Protein AF-A0A3C1UBK4-F1 (afdb_monomer_lite)

Secondary structure (DSSP, 8-state):
-HHHHHHHHHHHHHHHHHHHHHHHHHHHHHHHTT--EEEEEESEEEEEEEEEEETTTTEEEEEEETTEEEEE----------------GGGSEEEEEEETT--EEEE-

Sequence (108 aa):
MSTFWLKAFELILSLSLLVFIHEFGHYMWARIFGVKVEKFYLFFNPWVTLMAWLPKTKKVSVLRTSKGAVYESEGVETEKESSSKKATWRDTEYGLGWLPLGGYCAIA

Radius of gyration: 16.33 Å; chains: 1; bounding box: 41×23×50 Å

pLDDT: mean 82.41, std 11.77, range [45.66, 94.69]

Foldseek 3Di:
DVVVVVVVVVVLVVLQVVQVVVLVVVVVVCQVVQWAWQEWEQFDAPFWWQWKAQLQQRWIFGTQGPVGTPDIPDTRPDPPPDDDDGHDPNNYMYTYHPHSNHIDTHID

Structure (mmCIF, N/CA/C/O backbone):
data_AF-A0A3C1UBK4-F1
#
_entry.id   AF-A0A3C1UBK4-F1
#
loop_
_atom_site.group_PDB
_atom_site.id
_atom_site.type_symbol
_atom_site.label_atom_id
_atom_site.label_alt_id
_atom_site.label_comp_id
_atom_site.label_asym_id
_atom_site.label_entity_id
_atom_site.label_seq_id
_atom_site.pdbx_PDB_ins_code
_atom_site.Cartn_x
_atom_site.Cartn_y
_atom_site.Cartn_z
_atom_site.occupancy
_atom_site.B_iso_or_equiv
_atom_site.auth_seq_id
_atom_site.auth_comp_id
_atom_site.auth_asym_id
_atom_site.auth_atom_id
_atom_site.pdbx_PDB_model_num
ATOM 1 N N . MET A 1 1 ? 22.057 7.491 -23.163 1.00 61.16 1 MET A N 1
ATOM 2 C CA . MET A 1 1 ? 22.230 6.837 -21.843 1.00 61.16 1 MET A CA 1
ATOM 3 C C . MET A 1 1 ? 21.482 7.544 -20.711 1.00 61.16 1 MET A C 1
ATOM 5 O O . MET A 1 1 ? 20.969 6.858 -19.840 1.00 61.16 1 MET A O 1
ATOM 9 N N . SER A 1 2 ? 21.354 8.878 -20.718 1.00 71.75 2 SER A N 1
ATOM 10 C CA . SER A 1 2 ? 20.594 9.642 -19.705 1.00 71.75 2 SER A CA 1
ATOM 11 C C . SER A 1 2 ? 19.086 9.343 -19.680 1.00 71.75 2 SER A C 1
ATOM 13 O O . SER A 1 2 ? 18.472 9.343 -18.619 1.00 71.75 2 SER A O 1
ATOM 15 N N . THR A 1 3 ? 18.485 9.032 -20.830 1.00 87.88 3 THR A N 1
ATOM 16 C CA . THR A 1 3 ? 17.043 8.752 -20.942 1.00 87.88 3 THR A CA 1
ATOM 17 C C . THR A 1 3 ? 16.620 7.434 -20.299 1.00 87.88 3 THR A C 1
ATOM 19 O O . THR A 1 3 ? 15.503 7.344 -19.807 1.00 87.88 3 THR A O 1
ATOM 22 N N . PHE A 1 4 ? 17.496 6.426 -20.254 1.00 91.69 4 PHE A N 1
ATOM 23 C CA . PHE A 1 4 ? 17.170 5.112 -19.691 1.00 91.69 4 PHE A CA 1
ATOM 24 C C . PHE A 1 4 ? 16.848 5.195 -18.193 1.00 91.69 4 PHE A C 1
ATOM 26 O O . PHE A 1 4 ? 15.811 4.704 -17.758 1.00 91.69 4 PHE A O 1
ATOM 33 N N . TRP A 1 5 ? 17.690 5.884 -17.420 1.00 90.25 5 TRP A N 1
ATOM 34 C CA . TRP A 1 5 ? 17.491 6.061 -15.979 1.00 90.25 5 TRP A CA 1
ATOM 35 C C . TRP A 1 5 ? 16.240 6.876 -15.654 1.00 90.25 5 TRP A C 1
ATOM 37 O O . TRP A 1 5 ? 15.496 6.524 -14.744 1.00 90.25 5 TRP A O 1
ATOM 47 N N . LEU A 1 6 ? 15.968 7.919 -16.441 1.00 92.38 6 LEU A N 1
ATOM 48 C CA . LEU A 1 6 ? 14.752 8.717 -16.292 1.00 92.38 6 LEU A CA 1
ATOM 49 C C . LEU A 1 6 ? 13.497 7.893 -16.596 1.00 92.38 6 LEU A C 1
ATOM 51 O O . LEU A 1 6 ? 12.537 7.947 -15.836 1.00 92.38 6 LEU A O 1
ATOM 55 N N . LYS A 1 7 ? 13.520 7.080 -17.659 1.00 93.38 7 LYS A N 1
ATOM 56 C CA . LYS A 1 7 ? 12.404 6.197 -18.031 1.00 93.38 7 LYS A CA 1
ATOM 57 C C . LYS A 1 7 ? 12.178 5.084 -17.007 1.00 93.38 7 LYS A C 1
ATOM 59 O O . LYS A 1 7 ? 11.035 4.769 -16.695 1.00 93.38 7 LYS A O 1
ATOM 64 N N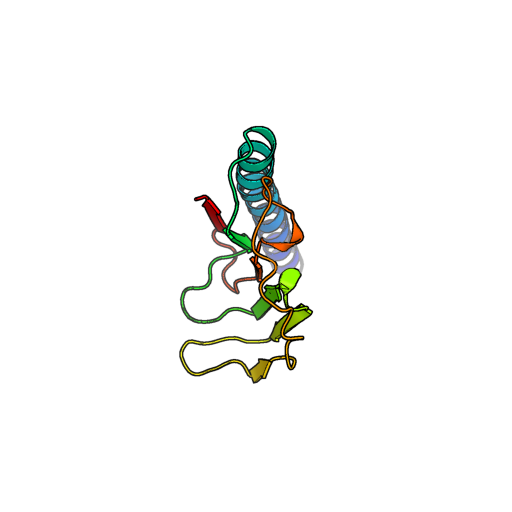 . ALA A 1 8 ? 13.248 4.526 -16.443 1.00 92.31 8 ALA A N 1
ATOM 65 C CA . ALA A 1 8 ? 13.153 3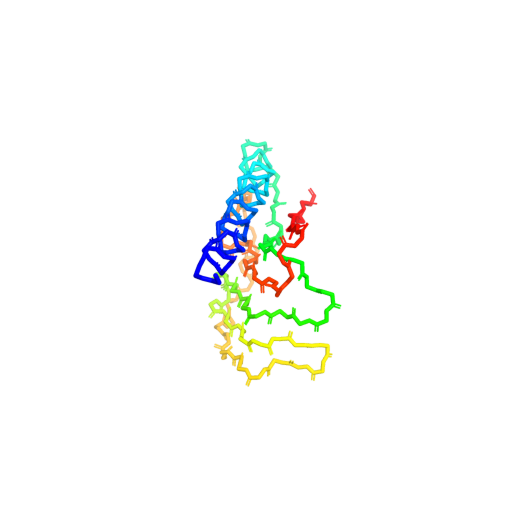.551 -15.360 1.00 92.31 8 ALA A CA 1
ATOM 66 C C . ALA A 1 8 ? 12.543 4.170 -14.091 1.00 92.31 8 ALA A C 1
ATOM 68 O O . ALA A 1 8 ? 11.676 3.566 -13.463 1.00 92.31 8 ALA A O 1
ATOM 69 N N . PHE A 1 9 ? 12.946 5.392 -13.737 1.00 91.94 9 PHE A N 1
ATOM 70 C CA . PHE A 1 9 ? 12.371 6.106 -12.599 1.00 91.94 9 PHE A CA 1
ATOM 71 C C . PHE A 1 9 ? 10.895 6.461 -12.825 1.00 91.94 9 PHE A C 1
ATOM 73 O O . PHE A 1 9 ? 10.076 6.261 -11.935 1.00 91.94 9 PHE A O 1
ATOM 80 N N . GLU A 1 10 ? 10.538 6.917 -14.029 1.00 93.50 10 GLU A N 1
ATOM 81 C CA . GLU A 1 10 ? 9.154 7.185 -14.448 1.00 93.50 10 GLU A CA 1
ATOM 82 C C . GLU A 1 10 ? 8.274 5.927 -14.337 1.00 93.50 10 GLU A C 1
ATOM 84 O O . GLU A 1 10 ? 7.148 5.992 -13.838 1.00 93.50 10 GLU A O 1
ATOM 89 N N . LEU A 1 11 ? 8.805 4.761 -14.720 1.00 92.62 11 LEU A N 1
ATOM 90 C CA . LEU A 1 11 ? 8.126 3.476 -14.553 1.00 92.62 11 LEU A CA 1
ATOM 91 C C . LEU A 1 11 ? 7.900 3.142 -13.071 1.00 92.62 11 LEU A C 1
ATOM 93 O O . LEU A 1 11 ? 6.785 2.812 -12.683 1.00 92.62 11 LEU A O 1
ATOM 97 N N . ILE A 1 12 ? 8.933 3.251 -12.231 1.00 91.88 12 ILE A N 1
ATOM 98 C CA . ILE A 1 12 ? 8.822 2.957 -10.792 1.00 91.88 12 ILE A CA 1
ATOM 99 C C . ILE A 1 12 ? 7.839 3.920 -10.116 1.00 91.88 12 ILE A C 1
ATOM 101 O O . ILE A 1 12 ? 7.042 3.501 -9.279 1.00 91.88 12 ILE A O 1
ATOM 105 N N . LEU A 1 13 ? 7.862 5.200 -10.492 1.00 92.19 13 LEU A N 1
ATOM 106 C CA . LEU A 1 13 ? 6.983 6.226 -9.938 1.00 92.19 13 LEU A CA 1
ATOM 107 C C . LEU A 1 13 ? 5.525 6.005 -10.359 1.00 92.19 13 LEU A C 1
ATOM 109 O O . LEU A 1 13 ? 4.637 6.028 -9.507 1.00 92.19 13 LEU A O 1
ATOM 113 N N . SER A 1 14 ? 5.271 5.746 -11.644 1.00 94.31 14 SER A N 1
ATOM 114 C CA . SER A 1 14 ? 3.915 5.458 -12.135 1.00 94.31 14 SER A CA 1
ATOM 115 C C . SER A 1 14 ? 3.352 4.164 -11.544 1.00 94.31 14 SER A C 1
ATOM 117 O O . SER A 1 14 ? 2.193 4.138 -11.132 1.00 94.31 14 SER A O 1
ATOM 119 N N . LEU A 1 15 ? 4.177 3.122 -11.407 1.00 92.50 15 LEU A N 1
ATOM 120 C CA . LEU A 1 15 ? 3.791 1.869 -10.760 1.00 92.50 15 LEU A CA 1
ATOM 121 C C . LEU A 1 15 ? 3.509 2.061 -9.262 1.00 92.50 15 LEU A C 1
ATOM 123 O O . LEU A 1 15 ? 2.495 1.576 -8.767 1.00 92.50 15 LEU A O 1
ATOM 127 N N . SER A 1 16 ? 4.355 2.819 -8.555 1.00 90.75 16 SER A N 1
ATOM 128 C CA . SER A 1 16 ? 4.152 3.194 -7.148 1.00 90.75 16 SER A CA 1
ATOM 129 C C . SER A 1 16 ? 2.799 3.870 -6.934 1.00 90.75 16 SER A C 1
ATOM 131 O O . SER A 1 16 ? 2.034 3.476 -6.054 1.00 90.75 16 SER A O 1
ATOM 133 N N . LEU A 1 17 ? 2.468 4.844 -7.787 1.00 92.75 17 LEU A N 1
ATOM 134 C CA . LEU A 1 17 ? 1.209 5.573 -7.703 1.00 92.75 17 LEU A CA 1
ATOM 135 C C . LEU A 1 17 ? 0.000 4.681 -8.026 1.00 92.75 17 LEU A C 1
ATOM 137 O O . LEU A 1 17 ? -1.013 4.756 -7.333 1.00 92.75 17 LEU A O 1
ATOM 141 N N . LEU A 1 18 ? 0.109 3.819 -9.041 1.00 93.25 18 LEU A N 1
ATOM 142 C CA . LEU A 1 18 ? -0.944 2.873 -9.415 1.00 93.25 18 LEU A CA 1
ATOM 143 C C . LEU A 1 18 ? -1.272 1.917 -8.262 1.00 93.25 18 LEU A C 1
ATOM 145 O O . LEU A 1 18 ? -2.438 1.766 -7.902 1.00 93.25 18 LEU A O 1
ATOM 149 N N . VAL A 1 19 ? -0.244 1.303 -7.666 1.00 92.62 19 VAL A N 1
ATOM 150 C CA . VAL A 1 19 ? -0.400 0.387 -6.527 1.00 92.62 19 VAL A CA 1
ATOM 151 C C . VAL A 1 19 ? -0.952 1.135 -5.317 1.00 92.62 19 VAL A C 1
ATOM 153 O O . VAL A 1 19 ? -1.885 0.654 -4.682 1.00 92.62 19 VAL A O 1
ATOM 156 N N . PHE A 1 20 ? -0.447 2.339 -5.029 1.00 92.00 20 PHE A N 1
ATOM 157 C CA . PHE A 1 20 ? -0.960 3.160 -3.934 1.00 92.00 20 PHE A CA 1
ATOM 158 C C . PHE A 1 20 ? -2.461 3.426 -4.077 1.00 92.00 20 PHE A C 1
ATOM 160 O O . PHE A 1 20 ? -3.207 3.198 -3.130 1.00 92.00 20 PHE A O 1
ATOM 167 N N . ILE A 1 21 ? -2.920 3.852 -5.257 1.00 94.69 21 ILE A N 1
ATOM 168 C CA . ILE A 1 21 ? -4.343 4.112 -5.513 1.00 94.69 21 ILE A CA 1
ATOM 169 C C . ILE A 1 21 ? -5.166 2.817 -5.452 1.00 94.69 21 ILE A C 1
ATOM 171 O O . ILE A 1 21 ? -6.272 2.835 -4.915 1.00 94.69 21 ILE A O 1
ATOM 175 N N . HIS A 1 22 ? -4.643 1.699 -5.961 1.00 92.69 22 HIS A N 1
ATOM 176 C CA . HIS A 1 22 ? -5.312 0.396 -5.912 1.00 92.69 22 HIS A CA 1
ATOM 177 C C . HIS A 1 22 ? -5.575 -0.056 -4.469 1.00 92.69 22 HIS A C 1
ATOM 179 O O . HIS A 1 22 ? -6.720 -0.312 -4.092 1.00 92.69 22 HIS A O 1
ATOM 185 N N . GLU A 1 23 ? -4.528 -0.090 -3.642 1.00 92.38 23 GLU A N 1
ATOM 186 C CA . GLU A 1 23 ? -4.630 -0.512 -2.243 1.00 92.38 23 GLU A CA 1
ATOM 187 C C . GLU A 1 23 ? -5.420 0.497 -1.409 1.00 92.38 23 GLU A C 1
ATOM 189 O O . GLU A 1 23 ? -6.241 0.121 -0.568 1.00 92.38 23 GLU A O 1
ATOM 194 N N . PHE A 1 24 ? -5.220 1.796 -1.659 1.00 92.62 24 PHE A N 1
ATOM 195 C CA . PHE A 1 24 ? -5.996 2.848 -1.011 1.00 92.62 24 PHE A CA 1
ATOM 196 C C . PHE A 1 24 ? -7.485 2.737 -1.349 1.00 92.62 24 PHE A C 1
ATOM 198 O O . PHE A 1 24 ? -8.321 2.991 -0.486 1.00 92.62 24 PHE A O 1
ATOM 205 N N . GLY A 1 25 ? -7.827 2.295 -2.562 1.00 93.19 25 GLY A N 1
ATOM 206 C CA . GLY A 1 25 ? -9.192 1.961 -2.951 1.00 93.19 25 GLY A CA 1
ATOM 207 C C . GLY A 1 25 ? -9.795 0.894 -2.039 1.00 93.19 25 GLY A C 1
ATOM 208 O O . GLY A 1 25 ? -10.833 1.142 -1.426 1.00 93.19 25 GLY A O 1
ATOM 209 N N . HIS A 1 26 ? -9.123 -0.251 -1.877 1.00 91.94 26 HIS A N 1
ATOM 210 C CA . HIS A 1 26 ? -9.567 -1.318 -0.965 1.00 91.94 26 HIS A CA 1
ATOM 211 C C . HIS A 1 26 ? -9.714 -0.820 0.472 1.00 91.94 26 HIS A C 1
ATOM 213 O O . HIS A 1 26 ? -10.732 -1.071 1.117 1.00 91.94 26 HIS A O 1
ATOM 219 N N . TYR A 1 27 ? -8.726 -0.060 0.954 1.00 91.75 27 TYR A N 1
ATOM 220 C CA . TYR A 1 27 ? -8.746 0.533 2.289 1.00 91.75 27 TYR A CA 1
ATOM 221 C C . TYR A 1 27 ? -9.944 1.467 2.484 1.00 91.75 27 TYR A C 1
ATOM 223 O O . TYR A 1 27 ? -10.678 1.336 3.464 1.00 91.75 27 TYR A O 1
ATOM 231 N N . MET A 1 28 ? -10.160 2.396 1.551 1.00 92.12 28 MET A N 1
ATOM 232 C CA . MET A 1 28 ? -11.231 3.386 1.607 1.00 92.12 28 MET A CA 1
ATOM 233 C C . MET A 1 28 ? -12.606 2.717 1.558 1.00 92.12 28 MET A C 1
ATOM 235 O O . MET A 1 28 ? -13.461 3.035 2.384 1.00 92.12 28 MET A O 1
ATOM 239 N N . TRP A 1 29 ? -12.809 1.758 0.653 1.00 93.38 29 TRP A N 1
ATOM 240 C CA . TRP A 1 29 ? -14.072 1.028 0.556 1.00 93.38 29 TRP A CA 1
ATOM 241 C C . TRP A 1 29 ? -14.350 0.203 1.812 1.00 93.38 29 TRP A C 1
ATOM 243 O O . TRP A 1 29 ? -15.419 0.361 2.399 1.00 93.38 29 TRP A O 1
ATOM 253 N N . ALA A 1 30 ? -13.387 -0.588 2.297 1.00 90.25 30 ALA A N 1
ATOM 254 C CA . ALA A 1 30 ? -13.534 -1.339 3.546 1.00 90.25 30 ALA A CA 1
ATOM 255 C C . ALA A 1 30 ? -13.940 -0.418 4.710 1.00 90.25 30 ALA A C 1
ATOM 257 O O . ALA A 1 30 ? -14.854 -0.727 5.477 1.00 90.25 30 ALA A O 1
ATOM 258 N N . ARG A 1 31 ? -13.331 0.772 4.779 1.00 85.75 31 ARG A N 1
ATOM 259 C CA . ARG A 1 31 ? -13.630 1.793 5.786 1.00 85.75 31 ARG A CA 1
ATOM 260 C C . ARG A 1 31 ? -15.059 2.318 5.711 1.00 85.75 31 ARG A C 1
ATOM 262 O O . ARG A 1 31 ? -15.706 2.457 6.749 1.00 85.75 31 ARG A O 1
ATOM 269 N N . ILE A 1 32 ? -15.530 2.628 4.503 1.00 89.19 32 ILE A N 1
ATOM 270 C CA . ILE A 1 32 ? -16.881 3.148 4.255 1.00 89.19 32 ILE A CA 1
ATOM 271 C C . ILE A 1 32 ? -17.929 2.115 4.684 1.00 89.19 32 ILE A C 1
ATOM 273 O O . ILE A 1 32 ? -18.927 2.478 5.300 1.00 89.19 32 ILE A O 1
ATOM 277 N N . PHE A 1 33 ? -17.665 0.828 4.448 1.00 88.75 33 PHE A N 1
ATOM 278 C CA . PHE A 1 33 ? -18.540 -0.270 4.867 1.00 88.75 33 PHE A CA 1
ATOM 279 C C . PHE A 1 33 ? -18.365 -0.688 6.338 1.00 88.75 33 PHE A C 1
ATOM 281 O O . PHE A 1 33 ? -19.016 -1.623 6.797 1.00 88.75 33 PHE A O 1
ATOM 288 N N . GLY A 1 34 ? -17.516 0.004 7.108 1.00 83.94 34 GLY A N 1
ATOM 289 C CA . GLY A 1 34 ? -17.293 -0.286 8.527 1.00 83.94 34 GLY A CA 1
ATOM 290 C C . GLY A 1 34 ? -16.468 -1.548 8.796 1.00 83.94 34 GLY A C 1
ATOM 291 O O . GLY A 1 34 ? -16.410 -2.001 9.942 1.00 83.94 34 GLY A O 1
ATOM 292 N N . VAL A 1 35 ? -15.815 -2.094 7.770 1.00 88.19 35 VAL A N 1
ATOM 293 C CA . VAL A 1 35 ? -14.925 -3.251 7.866 1.00 88.19 35 VAL A CA 1
ATOM 294 C C . VAL A 1 35 ? -13.554 -2.807 8.381 1.00 88.19 35 VAL A C 1
ATOM 296 O O . VAL A 1 35 ? -13.058 -1.717 8.074 1.00 88.19 35 VAL A O 1
ATOM 299 N N . LYS A 1 36 ? -12.942 -3.635 9.230 1.00 85.31 36 LYS A N 1
ATOM 300 C CA . LYS A 1 36 ? -11.616 -3.369 9.797 1.00 85.31 36 LYS A CA 1
ATOM 301 C C . LYS A 1 36 ? -10.538 -3.751 8.788 1.00 85.31 36 LYS A C 1
ATOM 303 O O . LYS A 1 36 ? -10.551 -4.854 8.256 1.00 85.31 36 LYS A O 1
ATOM 308 N N . VAL A 1 37 ? -9.584 -2.845 8.581 1.00 88.31 37 VAL A N 1
ATOM 309 C CA . VAL A 1 37 ? -8.343 -3.143 7.861 1.00 88.31 37 VAL A CA 1
ATOM 310 C C . VAL A 1 37 ? -7.247 -3.359 8.889 1.00 88.31 37 VAL A C 1
ATOM 312 O O . VAL A 1 37 ? -6.908 -2.434 9.632 1.00 88.31 37 VAL A O 1
ATOM 315 N N . GLU A 1 38 ? -6.717 -4.573 8.938 1.00 87.94 38 GLU A N 1
ATOM 316 C CA . GLU A 1 38 ? -5.673 -4.952 9.887 1.00 87.94 38 GLU A CA 1
ATOM 317 C C . GLU A 1 38 ? -4.300 -4.485 9.412 1.00 87.94 38 GLU A C 1
ATOM 319 O O . GLU A 1 38 ? -3.517 -3.957 10.199 1.00 87.94 38 GLU A O 1
ATOM 324 N N . LYS A 1 39 ? -4.015 -4.643 8.116 1.00 89.31 39 LYS A N 1
ATOM 325 C CA . LYS A 1 39 ? -2.705 -4.341 7.531 1.00 89.31 39 LYS A CA 1
ATOM 326 C C . LYS A 1 39 ? -2.864 -3.635 6.199 1.00 89.31 39 LYS A C 1
ATOM 328 O O . LYS A 1 39 ? -3.649 -4.063 5.360 1.00 89.31 39 LYS A O 1
ATOM 333 N N . PHE A 1 40 ? -2.083 -2.588 6.002 1.00 91.94 40 PHE A N 1
ATOM 334 C CA . PHE A 1 40 ? -1.976 -1.829 4.770 1.00 91.94 40 PHE A CA 1
ATOM 335 C C . PHE A 1 40 ? -0.504 -1.770 4.373 1.00 91.94 40 PHE A C 1
ATOM 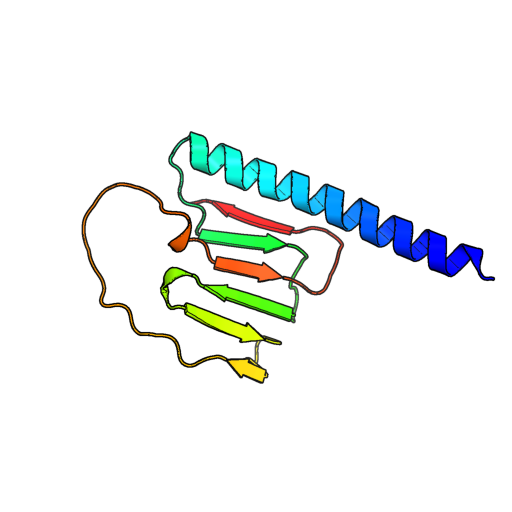337 O O . PHE A 1 40 ? 0.269 -0.999 4.941 1.00 91.94 40 PHE A O 1
ATOM 344 N N . TYR A 1 41 ? -0.102 -2.603 3.419 1.00 91.44 41 TYR A N 1
ATOM 345 C CA . TYR A 1 41 ? 1.269 -2.646 2.928 1.00 91.44 41 TYR A CA 1
ATOM 346 C C . TYR A 1 41 ? 1.342 -2.110 1.509 1.00 91.44 41 TYR A C 1
ATOM 348 O O . TYR A 1 41 ? 0.753 -2.661 0.578 1.00 91.44 41 TYR A O 1
ATOM 356 N N . LEU A 1 42 ? 2.123 -1.048 1.349 1.00 89.31 42 LEU A N 1
ATOM 357 C CA . LEU A 1 42 ? 2.562 -0.581 0.048 1.00 89.31 42 LEU A CA 1
ATOM 358 C C . LEU A 1 42 ? 3.798 -1.395 -0.339 1.00 89.31 42 LEU A C 1
ATOM 360 O O . LEU A 1 42 ? 4.730 -1.470 0.455 1.00 89.31 42 LEU A O 1
ATOM 364 N N . PHE A 1 43 ? 3.834 -1.979 -1.536 1.00 90.06 43 PHE A N 1
ATOM 365 C CA . PHE A 1 43 ? 4.922 -2.862 -1.983 1.00 90.06 43 PHE A CA 1
ATOM 366 C C . PHE A 1 43 ? 4.959 -4.242 -1.309 1.00 90.06 43 PHE A C 1
ATOM 368 O O . PHE A 1 43 ? 4.610 -4.422 -0.142 1.00 90.06 43 PHE A O 1
ATOM 375 N N . PHE A 1 44 ? 5.405 -5.248 -2.061 1.00 86.56 44 PHE A N 1
ATOM 376 C CA . PHE A 1 44 ? 5.405 -6.639 -1.620 1.00 86.56 44 PHE A CA 1
ATOM 377 C C . PHE A 1 44 ? 6.605 -6.932 -0.704 1.00 86.56 44 PHE A C 1
ATOM 379 O O . PHE A 1 44 ? 7.713 -6.419 -0.912 1.00 86.56 44 PHE A O 1
ATOM 386 N N . ASN A 1 45 ? 6.399 -7.771 0.319 1.00 84.75 45 ASN A N 1
ATOM 387 C CA . ASN A 1 45 ? 7.406 -8.100 1.336 1.00 84.75 45 ASN A CA 1
ATOM 388 C C . ASN A 1 45 ? 7.709 -9.620 1.411 1.00 84.75 45 ASN A C 1
ATOM 390 O O . ASN A 1 45 ? 7.441 -10.269 2.415 1.00 84.75 45 ASN A O 1
ATOM 394 N N . PRO A 1 46 ? 8.321 -10.236 0.385 1.00 79.75 46 PRO A N 1
ATOM 395 C CA . PRO A 1 46 ? 8.545 -11.685 0.384 1.00 79.75 46 PRO A CA 1
ATOM 396 C C . PRO A 1 46 ? 9.546 -12.149 1.464 1.00 79.75 46 PRO A C 1
ATOM 398 O O . PRO A 1 46 ? 9.425 -13.255 1.978 1.00 79.75 46 PRO A O 1
ATOM 401 N N . TRP A 1 47 ? 10.510 -11.295 1.839 1.00 74.50 47 TRP A N 1
ATOM 402 C CA . TRP A 1 47 ? 11.532 -11.593 2.863 1.00 74.50 47 TRP A CA 1
ATOM 403 C C . TRP A 1 47 ? 11.909 -10.409 3.760 1.00 74.50 47 TRP A C 1
ATOM 405 O O . TRP A 1 47 ? 12.394 -10.607 4.880 1.00 74.50 47 TRP A O 1
ATOM 415 N N . VAL A 1 48 ? 11.738 -9.184 3.261 1.00 83.50 48 VAL A N 1
ATOM 416 C CA . VAL A 1 48 ? 12.199 -7.957 3.914 1.00 83.50 48 VAL A CA 1
ATOM 417 C C . VAL A 1 48 ? 11.084 -6.923 3.869 1.00 83.50 48 VAL A C 1
ATOM 419 O O . VAL A 1 48 ? 10.443 -6.736 2.838 1.00 83.50 48 VAL A O 1
ATOM 422 N N . THR A 1 49 ? 10.871 -6.239 4.981 1.00 82.44 49 THR A N 1
ATOM 423 C CA . THR A 1 49 ? 9.989 -5.082 5.099 1.00 82.44 49 THR A CA 1
ATOM 424 C C . THR A 1 49 ? 10.866 -3.886 5.424 1.00 82.44 49 THR A C 1
ATOM 426 O O . THR A 1 49 ? 11.595 -3.908 6.416 1.00 82.44 49 THR A O 1
ATOM 429 N N . LEU A 1 50 ? 10.827 -2.851 4.589 1.00 84.25 50 LEU A N 1
ATOM 430 C CA . LEU A 1 50 ? 11.678 -1.674 4.756 1.00 84.25 50 LEU A CA 1
ATOM 431 C C . LEU A 1 50 ? 11.257 -0.864 5.977 1.00 84.25 50 LEU A C 1
ATOM 433 O O . LEU A 1 50 ? 12.094 -0.471 6.786 1.00 84.25 50 LEU A O 1
ATOM 437 N N . MET A 1 51 ? 9.954 -0.655 6.125 1.00 86.00 51 MET A N 1
ATOM 438 C CA . MET A 1 51 ? 9.384 0.127 7.209 1.00 86.00 51 MET A CA 1
ATOM 439 C C . MET A 1 51 ? 8.030 -0.464 7.578 1.00 86.00 51 MET A C 1
ATOM 441 O O . MET A 1 51 ? 7.244 -0.783 6.695 1.00 86.00 51 MET A O 1
ATOM 445 N N . ALA A 1 52 ? 7.747 -0.620 8.863 1.00 85.94 52 ALA A N 1
ATOM 446 C CA . ALA A 1 52 ? 6.395 -0.865 9.343 1.00 85.94 52 ALA A CA 1
ATOM 447 C C . ALA A 1 52 ? 6.115 0.040 10.536 1.00 85.94 52 ALA A C 1
ATOM 449 O O . ALA A 1 52 ? 6.984 0.277 11.379 1.00 85.94 52 ALA A O 1
ATOM 450 N N . TRP A 1 53 ? 4.905 0.571 10.570 1.00 86.12 53 TRP A N 1
ATOM 451 C CA . TRP A 1 53 ? 4.444 1.546 11.529 1.00 86.12 53 TRP A CA 1
ATOM 452 C C . TRP A 1 53 ? 3.091 1.109 12.077 1.00 86.12 53 TRP A C 1
ATOM 454 O O . TRP A 1 53 ? 2.114 0.981 11.338 1.00 86.12 53 TRP A O 1
ATOM 464 N N . LEU A 1 54 ? 3.044 0.891 13.391 1.00 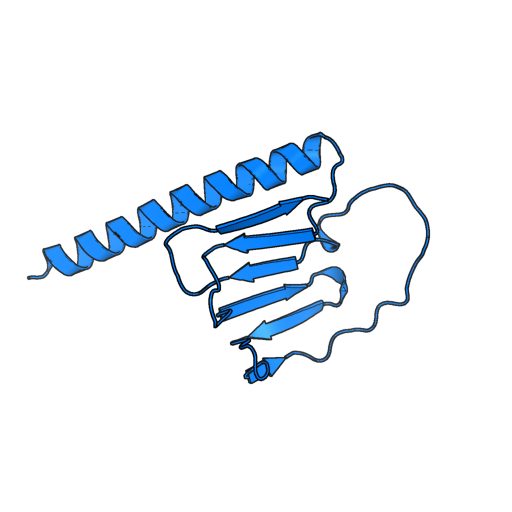84.00 54 LEU A N 1
ATOM 465 C CA . LEU A 1 54 ? 1.814 0.601 14.114 1.00 84.00 54 LEU A CA 1
ATOM 466 C C . LEU A 1 54 ? 1.402 1.848 14.911 1.00 84.00 54 LEU A C 1
ATOM 468 O O . LEU A 1 54 ? 2.012 2.146 15.944 1.00 84.00 54 LEU A O 1
ATOM 472 N N . PRO A 1 55 ? 0.338 2.557 14.493 1.00 80.75 55 PRO A N 1
ATOM 473 C CA . PRO A 1 55 ? -0.143 3.740 15.197 1.00 80.75 55 PRO A CA 1
ATOM 474 C C . PRO A 1 55 ? -0.604 3.438 16.626 1.00 80.75 55 PRO A C 1
ATOM 476 O O . PRO A 1 55 ? -0.451 4.278 17.513 1.00 80.75 55 PRO A O 1
ATOM 479 N N . LYS A 1 56 ? -1.177 2.248 16.851 1.00 77.69 56 LYS A N 1
ATOM 480 C CA . LYS A 1 56 ? -1.752 1.837 18.138 1.00 77.69 56 LYS A CA 1
ATOM 481 C C . LYS A 1 56 ? -0.725 1.766 19.262 1.00 77.69 56 LYS A C 1
ATOM 483 O O . LYS A 1 56 ? -0.976 2.274 20.343 1.00 77.69 56 LYS A O 1
ATOM 488 N N . THR A 1 57 ? 0.425 1.159 18.994 1.00 77.56 57 THR A N 1
ATOM 489 C CA . THR A 1 57 ? 1.505 0.955 19.973 1.00 77.56 57 THR A CA 1
ATOM 490 C C . THR A 1 57 ? 2.634 1.974 19.813 1.00 77.56 57 THR A C 1
ATOM 492 O O . THR A 1 57 ? 3.658 1.873 20.485 1.00 77.56 57 THR A O 1
ATOM 495 N N . LYS A 1 58 ? 2.481 2.935 18.884 1.00 80.56 58 LYS A N 1
ATOM 496 C CA . LYS A 1 58 ? 3.543 3.840 18.403 1.00 80.56 58 LYS A CA 1
ATOM 497 C C . LYS A 1 58 ? 4.841 3.107 18.042 1.00 80.56 58 LYS A C 1
ATOM 499 O O . LYS A 1 58 ? 5.926 3.680 18.097 1.00 80.56 58 LYS A O 1
ATOM 504 N N . LYS A 1 59 ? 4.727 1.833 17.673 1.00 83.81 59 LYS A N 1
ATOM 505 C CA . LYS A 1 59 ? 5.859 0.972 17.369 1.00 83.81 59 LYS A CA 1
ATOM 506 C C . LYS A 1 59 ? 6.278 1.203 15.926 1.00 83.81 59 LYS A C 1
ATOM 508 O O . LYS A 1 59 ? 5.454 1.133 15.013 1.00 83.81 59 LYS A O 1
ATOM 513 N N . VAL A 1 60 ? 7.562 1.469 15.728 1.00 84.00 60 VAL A N 1
ATOM 514 C CA . VAL A 1 60 ? 8.159 1.655 14.404 1.00 84.00 60 VAL A CA 1
ATOM 515 C C . VAL A 1 60 ? 9.240 0.608 14.235 1.00 84.00 60 VAL A C 1
ATOM 517 O O . VAL A 1 60 ? 10.147 0.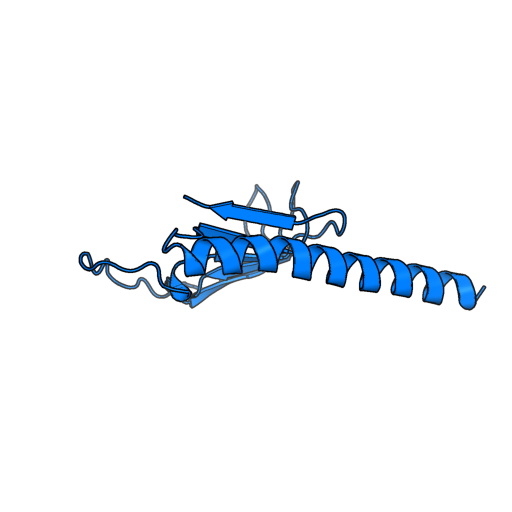530 15.059 1.00 84.00 60 VAL A O 1
ATOM 520 N N . SER A 1 61 ? 9.145 -0.193 13.181 1.00 83.31 61 SER A N 1
ATOM 521 C CA . SER A 1 61 ? 10.191 -1.139 12.804 1.00 83.31 61 SER A CA 1
ATOM 522 C C . SER A 1 61 ? 10.786 -0.738 11.464 1.00 83.31 61 SER A C 1
ATOM 524 O O . SER A 1 61 ? 10.052 -0.524 10.498 1.00 83.31 61 SER A O 1
ATOM 526 N N . VAL A 1 62 ? 12.109 -0.654 11.403 1.00 83.62 62 VAL A N 1
ATOM 527 C CA . VAL A 1 62 ? 12.874 -0.389 10.188 1.00 83.62 62 VAL A CA 1
ATOM 528 C C . VAL A 1 62 ? 13.702 -1.629 9.874 1.00 83.62 62 VAL A C 1
ATOM 530 O O . VAL A 1 62 ? 14.343 -2.210 10.751 1.00 83.62 62 VAL A O 1
ATOM 533 N N . LEU A 1 63 ? 13.664 -2.036 8.607 1.00 83.88 63 LEU A N 1
ATOM 534 C CA . LEU A 1 63 ? 14.337 -3.215 8.071 1.00 83.88 63 LEU A CA 1
ATOM 535 C C . LEU A 1 63 ? 14.018 -4.499 8.858 1.00 83.88 63 LEU A C 1
ATOM 537 O O . LEU A 1 63 ? 14.867 -5.097 9.519 1.00 83.88 63 LEU A O 1
ATOM 541 N N . ARG A 1 64 ? 12.754 -4.922 8.786 1.00 82.12 64 ARG A N 1
ATOM 542 C CA . ARG A 1 64 ? 12.238 -6.141 9.415 1.00 82.12 64 ARG A CA 1
ATOM 543 C C . ARG A 1 64 ? 12.384 -7.328 8.466 1.00 82.12 64 ARG A C 1
ATOM 545 O O . ARG A 1 64 ? 11.850 -7.317 7.362 1.00 82.12 64 ARG A O 1
ATOM 552 N N . THR A 1 65 ? 13.094 -8.363 8.898 1.00 82.12 65 THR A N 1
ATOM 553 C CA . THR A 1 65 ? 13.212 -9.645 8.190 1.00 82.12 65 THR A CA 1
ATOM 554 C C . THR A 1 65 ? 12.681 -10.789 9.057 1.00 82.12 65 THR A C 1
ATOM 556 O O . THR A 1 65 ? 12.350 -10.603 10.226 1.00 82.12 65 THR A O 1
ATOM 559 N N . SER A 1 66 ? 12.617 -12.001 8.504 1.00 75.88 66 SER A N 1
ATOM 560 C CA . SER A 1 66 ? 12.195 -13.218 9.214 1.00 75.88 66 SER A CA 1
ATOM 561 C C . SER A 1 66 ? 13.029 -13.530 10.466 1.00 75.88 66 SER A C 1
ATOM 563 O O . SER A 1 66 ? 12.567 -14.281 11.319 1.00 75.88 66 SER A O 1
ATOM 565 N N . LYS A 1 67 ? 14.253 -13.000 10.569 1.00 75.06 67 LYS A N 1
ATOM 566 C CA . LYS A 1 67 ? 15.175 -13.205 11.700 1.00 75.06 67 LYS A CA 1
ATOM 567 C C . LYS A 1 67 ? 15.140 -12.090 12.755 1.00 75.06 67 LYS A C 1
ATOM 569 O O . LYS A 1 67 ? 15.781 -12.238 13.786 1.00 75.06 67 LYS A O 1
ATOM 574 N N . GLY A 1 68 ? 14.418 -10.996 12.509 1.00 72.75 68 GLY A N 1
ATOM 575 C CA . GLY A 1 68 ? 14.366 -9.832 13.400 1.00 72.75 68 GLY A CA 1
ATOM 576 C C . GLY A 1 68 ? 14.298 -8.510 12.636 1.00 72.75 68 GLY A C 1
ATOM 577 O O . GLY A 1 68 ? 14.473 -8.478 11.417 1.00 72.75 68 GLY A O 1
ATOM 578 N N . ALA A 1 69 ? 14.021 -7.416 13.343 1.00 81.19 69 ALA A N 1
ATOM 579 C CA . ALA A 1 69 ? 14.136 -6.062 12.810 1.00 81.19 69 ALA A CA 1
ATOM 580 C C . ALA A 1 69 ? 15.466 -5.433 13.238 1.00 81.19 69 ALA A C 1
ATOM 582 O O . ALA A 1 69 ? 15.907 -5.639 14.365 1.00 81.19 69 ALA A O 1
ATOM 583 N N . VAL A 1 70 ? 16.111 -4.689 12.332 1.00 79.00 70 VAL A N 1
ATOM 584 C CA . VAL A 1 70 ? 17.390 -4.010 12.625 1.00 79.00 70 VAL A CA 1
ATOM 585 C C . VAL A 1 70 ? 17.187 -2.864 13.605 1.00 79.00 70 VAL A C 1
ATOM 587 O O . VAL A 1 70 ? 18.005 -2.650 14.494 1.00 79.00 70 VAL A O 1
ATOM 590 N N . TYR A 1 71 ? 16.085 -2.141 13.456 1.00 76.38 71 TYR A N 1
ATOM 591 C CA . TYR A 1 71 ? 15.674 -1.124 14.404 1.00 76.38 71 TYR A CA 1
ATOM 592 C C . TYR A 1 71 ? 14.202 -1.331 14.715 1.00 76.38 71 TYR A C 1
ATOM 594 O O . TYR A 1 71 ? 13.359 -1.331 13.818 1.00 76.38 71 TYR A O 1
ATOM 602 N N . GLU A 1 72 ? 13.891 -1.516 15.986 1.00 79.06 72 GLU A N 1
ATOM 603 C CA . GLU A 1 72 ? 12.526 -1.617 16.467 1.00 79.06 72 GLU A CA 1
ATOM 604 C C . GLU A 1 72 ? 12.404 -0.683 17.664 1.00 79.06 72 GLU A C 1
ATOM 606 O O . GLU A 1 72 ? 13.093 -0.852 18.666 1.00 79.06 72 GLU A O 1
ATOM 611 N N . SER A 1 73 ? 11.580 0.354 17.526 1.00 75.62 73 SER A N 1
ATOM 612 C CA . SER A 1 73 ? 11.290 1.261 18.633 1.00 75.62 73 SER A CA 1
ATOM 613 C C . SER A 1 73 ? 10.595 0.473 19.736 1.00 75.62 73 SER A C 1
ATOM 615 O O . SER A 1 73 ? 9.661 -0.287 19.450 1.00 75.62 73 SER A O 1
ATOM 617 N N . GLU A 1 74 ? 11.011 0.692 20.985 1.00 68.75 74 GLU A N 1
ATOM 618 C CA . GLU A 1 74 ? 10.247 0.248 22.147 1.00 68.75 74 GLU A CA 1
ATOM 619 C C . GLU A 1 74 ? 8.835 0.832 22.019 1.00 68.75 74 GLU A C 1
ATOM 621 O O . GLU A 1 74 ? 8.641 2.046 21.918 1.00 68.75 74 GLU A O 1
ATOM 626 N N . GLY A 1 75 ? 7.857 -0.058 21.852 1.00 61.69 75 GLY A N 1
ATOM 627 C CA . GLY A 1 75 ? 6.461 0.320 21.701 1.00 61.69 75 GLY A CA 1
ATOM 628 C C . GLY A 1 75 ? 5.899 0.737 23.052 1.00 61.69 75 GLY A C 1
ATOM 629 O O . GLY A 1 75 ? 6.237 0.154 24.077 1.00 61.69 75 GLY A O 1
ATOM 630 N N . VAL A 1 76 ? 5.004 1.718 23.054 1.00 64.94 76 VAL A N 1
ATOM 631 C CA . VAL A 1 76 ? 4.217 2.027 24.247 1.00 64.94 76 VAL A CA 1
ATOM 632 C C . VAL A 1 76 ? 3.152 0.942 24.363 1.00 64.94 76 VAL A C 1
ATOM 634 O O . VAL A 1 76 ? 2.253 0.862 23.516 1.00 64.94 76 VAL A O 1
ATOM 637 N N . GLU A 1 77 ? 3.267 0.095 25.388 1.00 56.59 77 GLU A N 1
ATOM 638 C CA . GLU A 1 77 ? 2.228 -0.862 25.767 1.00 56.59 77 GLU A CA 1
ATOM 639 C C . GLU A 1 77 ? 0.975 -0.078 26.153 1.00 56.59 77 GLU A C 1
ATOM 641 O O . GLU A 1 77 ? 0.809 0.397 27.271 1.00 56.59 77 GLU A O 1
ATOM 646 N N . THR A 1 78 ? 0.108 0.144 25.171 1.00 51.50 78 THR A N 1
ATOM 647 C CA . THR A 1 78 ? -1.193 0.748 25.423 1.00 51.50 78 THR A CA 1
ATOM 648 C C . THR A 1 78 ? -2.068 -0.362 25.976 1.00 51.50 78 THR A C 1
ATOM 650 O O . THR A 1 78 ? -2.351 -1.334 25.266 1.00 51.50 78 THR A O 1
ATOM 653 N N . GLU A 1 79 ? -2.423 -0.248 27.257 1.00 50.09 79 GLU A N 1
ATOM 654 C CA . GLU A 1 79 ? -3.308 -1.183 27.941 1.00 50.09 79 GLU A CA 1
ATOM 655 C C . GLU A 1 79 ? -4.546 -1.463 27.083 1.00 50.09 79 GLU A C 1
ATOM 657 O O . GLU A 1 79 ? -5.089 -0.583 26.410 1.00 50.09 79 GLU A O 1
ATOM 662 N N . LYS A 1 80 ? -4.946 -2.737 27.056 1.00 47.56 80 LYS A N 1
ATOM 663 C CA . LYS A 1 80 ? -6.057 -3.249 26.256 1.00 47.56 80 LYS A CA 1
ATOM 664 C C . LYS A 1 80 ? -7.365 -2.618 26.730 1.00 47.56 80 LYS A C 1
ATOM 666 O O . LYS A 1 80 ? -8.095 -3.225 27.509 1.00 47.56 80 LYS A O 1
ATOM 671 N N . GLU A 1 81 ? -7.699 -1.443 26.210 1.00 45.66 81 GLU A N 1
ATOM 672 C CA . GLU A 1 81 ? -9.051 -0.915 26.327 1.00 45.66 81 GLU A CA 1
ATOM 673 C C . GLU A 1 81 ? -9.957 -1.733 25.398 1.00 45.66 81 GLU A C 1
ATOM 675 O O . GLU A 1 81 ? -10.108 -1.509 24.193 1.00 45.66 81 GLU A O 1
ATOM 680 N N . SER A 1 82 ? -10.465 -2.807 25.996 1.00 59.06 82 SER A N 1
ATOM 681 C CA . SER A 1 82 ? -11.656 -3.517 25.579 1.00 59.06 82 SER A CA 1
ATOM 682 C C . SER A 1 82 ? -12.828 -2.540 25.575 1.00 59.06 82 SER A C 1
ATOM 684 O O . SER A 1 82 ? -12.985 -1.758 26.507 1.00 59.06 82 SER A O 1
ATOM 686 N N . SER A 1 83 ? -13.696 -2.687 24.573 1.00 59.00 83 SER A N 1
ATOM 687 C CA . SER A 1 83 ? -15.022 -2.066 24.483 1.00 59.00 83 SER A CA 1
ATOM 688 C C . SER A 1 83 ? -15.087 -0.678 23.829 1.00 59.00 83 SER A C 1
ATOM 690 O O . SER A 1 83 ? -15.047 0.356 24.478 1.00 59.00 83 SER A O 1
ATOM 692 N N . SER A 1 84 ? -15.309 -0.661 22.510 1.00 46.03 84 SER A N 1
ATOM 693 C CA . SER A 1 84 ? -16.561 -0.145 21.922 1.00 46.03 84 SER A CA 1
ATOM 694 C C . SER A 1 84 ? -16.422 0.075 20.407 1.00 46.03 84 SER A C 1
ATOM 696 O O . SER A 1 84 ? -15.572 0.809 19.914 1.00 46.03 84 SER A O 1
ATOM 698 N N . LYS A 1 85 ? -17.283 -0.632 19.670 1.00 55.47 85 LYS A N 1
ATOM 699 C CA . LYS A 1 85 ? -17.726 -0.455 18.276 1.00 55.47 85 LYS A CA 1
ATOM 700 C C . LYS A 1 85 ? -17.200 0.788 17.532 1.00 55.47 85 LYS A C 1
ATOM 702 O O . LYS A 1 85 ? -17.899 1.792 17.448 1.00 55.47 85 LYS A O 1
ATOM 707 N N . LYS A 1 86 ? -16.041 0.670 16.879 1.00 60.44 86 LYS A N 1
ATOM 708 C CA . LYS A 1 86 ? -15.772 1.134 15.498 1.00 60.44 86 LYS A CA 1
ATOM 709 C C . LYS A 1 86 ? -14.321 0.826 15.141 1.00 60.44 86 LYS A C 1
ATOM 711 O O . LYS A 1 86 ? -13.423 1.052 15.940 1.00 60.44 86 LYS A O 1
ATOM 716 N N . ALA A 1 87 ? -14.088 0.292 13.944 1.00 69.56 87 ALA A N 1
ATOM 717 C CA . ALA A 1 87 ? -12.749 0.235 13.370 1.00 69.56 87 ALA A CA 1
ATOM 718 C C . ALA A 1 87 ? -12.140 1.644 13.409 1.00 69.56 87 ALA A C 1
ATOM 720 O O . ALA A 1 87 ? -12.769 2.568 12.888 1.00 69.56 87 ALA A O 1
ATOM 721 N N . THR A 1 88 ? -10.937 1.839 13.963 1.00 78.44 88 THR A N 1
ATOM 722 C CA . THR A 1 88 ? -10.221 3.128 13.895 1.00 78.44 88 THR A CA 1
ATOM 723 C C . THR A 1 88 ? -8.967 3.005 13.027 1.00 78.44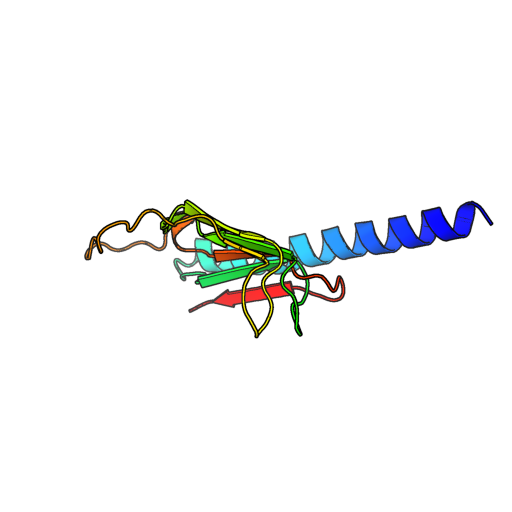 88 THR A C 1
ATOM 725 O O . THR A 1 88 ? -8.489 1.911 12.753 1.00 78.44 88 THR A O 1
ATOM 728 N N . TRP A 1 89 ? -8.524 4.110 12.428 1.00 77.44 89 TRP A N 1
ATOM 729 C CA . TRP A 1 89 ? -7.351 4.151 11.542 1.00 77.44 89 TRP A CA 1
ATOM 730 C C . TRP A 1 89 ? -6.065 3.821 12.305 1.00 77.44 89 TRP A C 1
ATOM 732 O O . TRP A 1 89 ? -5.067 3.421 11.723 1.00 77.44 89 TRP A O 1
ATOM 742 N N . ARG A 1 90 ? -6.123 3.937 13.636 1.00 82.06 90 ARG A N 1
ATOM 743 C CA . ARG A 1 90 ? -5.033 3.607 14.548 1.00 82.06 90 ARG A CA 1
ATOM 744 C C . ARG A 1 90 ? -4.794 2.104 14.665 1.00 82.06 90 ARG A C 1
ATOM 746 O O . ARG A 1 90 ? -3.702 1.711 15.056 1.00 82.06 90 ARG A O 1
ATOM 753 N N . ASP A 1 91 ? -5.802 1.291 14.349 1.00 82.62 91 ASP A N 1
ATOM 754 C CA . ASP A 1 91 ? -5.724 -0.170 14.414 1.00 82.62 91 ASP A CA 1
ATOM 755 C C . ASP A 1 91 ? -5.064 -0.788 13.170 1.00 82.62 91 ASP A C 1
ATOM 757 O O . ASP A 1 91 ? -4.762 -1.977 13.187 1.00 82.62 91 ASP A O 1
ATOM 761 N N . THR A 1 92 ? -4.840 -0.004 12.110 1.00 87.62 92 THR A N 1
ATOM 762 C CA . THR A 1 92 ? -4.232 -0.480 10.863 1.00 87.62 92 THR A CA 1
ATOM 763 C C . THR A 1 92 ? -2.709 -0.392 10.947 1.00 87.62 92 THR A C 1
ATOM 765 O O . THR A 1 92 ? -2.152 0.674 11.206 1.00 87.62 92 THR A O 1
ATOM 768 N N . GLU A 1 93 ? -2.027 -1.512 10.718 1.00 88.81 93 GLU A N 1
ATOM 769 C CA . GLU A 1 93 ? -0.575 -1.564 10.543 1.00 88.81 93 GLU A CA 1
ATOM 770 C C . GLU A 1 93 ? -0.214 -1.056 9.145 1.00 88.81 93 GLU A C 1
ATOM 772 O O . GLU A 1 93 ? -0.659 -1.622 8.150 1.00 88.81 93 GLU A O 1
ATOM 777 N N . TYR A 1 94 ? 0.593 0.002 9.061 1.00 90.25 94 TYR A N 1
ATOM 778 C CA . TYR A 1 94 ? 1.060 0.548 7.789 1.00 90.25 94 TYR A CA 1
ATOM 779 C C . TYR A 1 94 ? 2.474 0.058 7.507 1.00 90.25 94 TYR A C 1
ATOM 781 O O . TYR A 1 94 ? 3.373 0.256 8.320 1.00 90.25 94 TYR A O 1
ATOM 789 N N . GLY A 1 95 ? 2.691 -0.560 6.353 1.00 90.25 95 GLY A N 1
ATOM 790 C CA . GLY A 1 95 ? 3.976 -1.129 5.974 1.00 90.25 95 GLY A CA 1
ATOM 791 C C . GLY A 1 95 ? 4.443 -0.704 4.590 1.00 90.25 95 GLY A C 1
ATOM 792 O O . GLY A 1 95 ? 3.649 -0.352 3.720 1.00 90.25 95 GLY A O 1
ATOM 793 N N . LEU A 1 96 ? 5.757 -0.768 4.394 1.00 90.75 96 LEU A N 1
ATOM 794 C CA . LEU A 1 96 ? 6.431 -0.564 3.125 1.00 90.75 96 LEU A CA 1
ATOM 795 C C . LEU A 1 96 ? 7.302 -1.787 2.815 1.00 90.75 96 LEU A C 1
ATOM 797 O O . LEU A 1 96 ? 8.302 -2.053 3.492 1.00 90.75 96 LEU A O 1
ATOM 801 N N . GLY A 1 97 ? 6.905 -2.550 1.801 1.00 89.81 97 GLY A N 1
ATOM 802 C CA . GLY A 1 97 ? 7.706 -3.609 1.204 1.00 89.81 97 GLY A CA 1
ATOM 803 C C . GLY A 1 97 ? 8.835 -3.053 0.336 1.00 89.81 97 GLY A C 1
ATOM 804 O O . GLY A 1 97 ? 8.910 -1.860 0.051 1.00 89.81 97 GLY A O 1
ATOM 805 N N . TRP A 1 98 ? 9.739 -3.933 -0.084 1.00 84.00 98 TRP A N 1
ATOM 806 C CA . TRP A 1 98 ? 10.877 -3.557 -0.931 1.00 84.00 98 TRP A CA 1
ATOM 807 C C . TRP A 1 98 ? 10.621 -3.787 -2.424 1.00 84.00 98 TRP A C 1
ATOM 809 O O . TRP A 1 98 ? 11.350 -3.251 -3.256 1.00 84.00 98 TRP A O 1
ATOM 819 N N . LEU A 1 99 ? 9.604 -4.585 -2.772 1.00 89.25 99 LEU A N 1
ATOM 820 C CA . LEU A 1 99 ? 9.338 -4.996 -4.145 1.00 89.25 99 LEU A CA 1
ATOM 821 C C . LEU A 1 99 ? 8.153 -4.212 -4.739 1.00 89.25 99 LEU A C 1
ATOM 823 O O . LEU A 1 99 ? 7.018 -4.426 -4.308 1.00 89.25 99 LEU A O 1
ATOM 827 N N . PRO A 1 100 ? 8.364 -3.370 -5.770 1.00 83.31 100 PRO A N 1
ATOM 828 C CA . PRO A 1 100 ? 7.332 -2.471 -6.285 1.00 83.31 100 PRO A CA 1
ATOM 829 C C . PRO A 1 100 ? 6.223 -3.137 -7.120 1.00 83.31 100 PRO A C 1
ATOM 831 O O . PRO A 1 100 ? 5.401 -2.440 -7.702 1.00 83.31 100 PRO A O 1
ATOM 834 N N . LEU A 1 101 ? 6.180 -4.473 -7.186 1.00 85.44 101 LEU A N 1
ATOM 835 C CA . LEU A 1 101 ? 5.274 -5.230 -8.061 1.00 85.44 101 LEU A CA 1
ATOM 836 C C . LEU A 1 101 ? 3.805 -5.281 -7.597 1.00 85.44 101 LEU A C 1
ATOM 838 O O . LEU A 1 101 ? 2.967 -5.792 -8.332 1.00 85.44 101 LEU A O 1
ATOM 842 N N . GLY A 1 102 ? 3.476 -4.782 -6.406 1.00 88.00 102 GLY A N 1
ATOM 843 C CA . GLY A 1 102 ? 2.106 -4.791 -5.876 1.00 88.00 102 GLY A CA 1
ATOM 844 C C . GLY A 1 102 ? 2.068 -4.442 -4.396 1.00 88.00 102 GLY A C 1
ATOM 845 O O . GLY A 1 102 ? 3.114 -4.200 -3.816 1.00 88.00 102 GLY A O 1
ATOM 846 N N . GLY A 1 103 ? 0.897 -4.407 -3.773 1.00 89.12 103 GLY A N 1
ATOM 847 C CA . GLY A 1 103 ? 0.740 -4.227 -2.330 1.00 89.12 103 GLY A CA 1
ATOM 848 C C . GLY A 1 103 ? -0.157 -5.314 -1.752 1.00 89.12 103 GLY A C 1
ATOM 849 O O . GLY A 1 103 ? -0.452 -6.306 -2.420 1.00 89.12 103 GLY A O 1
ATOM 850 N N . TYR A 1 104 ? -0.553 -5.149 -0.495 1.00 89.94 104 TYR A N 1
ATOM 851 C CA . TYR A 1 104 ? -1.682 -5.898 0.039 1.00 89.94 104 TYR A CA 1
ATOM 852 C C . TYR A 1 104 ? -2.394 -5.128 1.144 1.00 89.94 104 TYR A C 1
ATOM 854 O O . TYR A 1 104 ? -1.782 -4.498 2.013 1.00 89.94 104 TYR A O 1
ATOM 862 N N . CYS A 1 105 ? -3.713 -5.262 1.137 1.00 88.06 105 CYS A N 1
ATOM 863 C CA . CYS A 1 105 ? -4.613 -4.767 2.159 1.00 88.06 105 CYS A CA 1
ATOM 864 C C . CYS A 1 105 ? -5.294 -5.970 2.827 1.00 88.06 105 CYS A C 1
ATOM 866 O O . CYS A 1 105 ? -6.069 -6.685 2.193 1.00 88.06 105 CYS A O 1
ATOM 868 N N . ALA A 1 106 ? -4.974 -6.234 4.096 1.00 87.75 106 ALA A N 1
ATOM 869 C CA . ALA A 1 106 ? -5.602 -7.307 4.862 1.00 87.75 106 ALA A CA 1
ATOM 870 C C . ALA A 1 106 ? -6.892 -6.783 5.503 1.00 87.75 106 ALA A C 1
ATOM 872 O O . ALA A 1 106 ? -6.852 -5.963 6.427 1.00 87.75 106 ALA A O 1
ATOM 873 N N . ILE A 1 107 ? -8.022 -7.255 4.983 1.00 86.44 107 ILE A N 1
ATOM 874 C CA . ILE A 1 107 ? -9.374 -6.891 5.408 1.00 86.44 107 ILE A CA 1
ATOM 875 C C . ILE A 1 107 ? -9.946 -8.066 6.212 1.00 86.44 107 ILE A C 1
ATOM 877 O O . ILE A 1 107 ? -9.815 -9.212 5.779 1.00 86.44 107 ILE A O 1
ATOM 881 N N . ALA A 1 108 ? -10.521 -7.774 7.381 1.00 76.44 108 ALA A N 1
ATOM 882 C CA . ALA A 1 108 ? -11.118 -8.759 8.289 1.00 76.44 108 ALA A CA 1
ATOM 883 C C . ALA A 1 108 ? -12.556 -9.142 7.910 1.00 76.44 108 ALA A C 1
ATOM 885 O O . ALA A 1 108 ? -13.282 -8.264 7.388 1.00 76.44 108 ALA A O 1
#